Protein AF-A0A961S7L0-F1 (afdb_monomer_lite)

Foldseek 3Di:
DDDDDDDDDDDDDDDQDDQDWDDDPFKIWHFQDLVQCLVVVLVVCCVPPVPNVVCVPDPDDDDPDSVSSSVVSVVQSVDSPPTDIDIATPVPRD

Sequence (94 aa):
MPPVGAVVDPLPAGSTPDMRPLHGLWMMLEPVSATRHAKSLYESFADSDPDGRVWTYLGYGPWQSFEQFATWLRVREASRDPWFYAFVNRHTGK

Radius of gyration: 18.45 Å; chains: 1; bounding box: 55×33×43 Å

Secondary structure (DSSP, 8-state):
-PPSSPPPPPPPPPPP-----EE-SSEEEEE--HHHHHHHHHHHHHHH-TT-GGGGG-SS---SSHHHHHHHHHHHHT-SSS--EEEEETTT--

pLDDT: mean 93.34, std 4.64, range [72.38, 98.19]

Structure (mmCIF, N/CA/C/O backbone):
data_AF-A0A961S7L0-F1
#
_entry.id   AF-A0A961S7L0-F1
#
loop_
_atom_site.group_PDB
_atom_site.id
_atom_site.type_symbol
_atom_site.label_atom_id
_atom_site.label_alt_id
_atom_site.label_comp_id
_atom_site.label_asym_id
_atom_site.label_entity_id
_atom_site.label_seq_id
_atom_site.pdbx_PDB_ins_code
_atom_site.Cartn_x
_atom_site.Cartn_y
_atom_site.Cartn_z
_atom_site.occupancy
_atom_site.B_iso_or_equiv
_atom_site.auth_seq_id
_atom_site.auth_comp_id
_atom_site.auth_asym_id
_atom_site.auth_atom_id
_atom_site.pdbx_PDB_model_num
ATOM 1 N N . MET A 1 1 ? 35.983 -16.437 -11.851 1.00 72.38 1 MET A N 1
ATOM 2 C CA . MET A 1 1 ? 35.199 -17.628 -12.243 1.00 72.38 1 MET A CA 1
ATOM 3 C C . MET A 1 1 ? 34.576 -17.345 -13.599 1.00 72.38 1 MET A C 1
ATOM 5 O O . MET A 1 1 ? 34.121 -16.218 -13.768 1.00 72.38 1 MET A O 1
ATOM 9 N N . PRO A 1 2 ? 34.601 -18.278 -14.564 1.00 78.75 2 PRO A N 1
ATOM 10 C CA . PRO A 1 2 ? 33.873 -18.095 -15.817 1.00 78.75 2 PRO A CA 1
ATOM 11 C C . PRO A 1 2 ? 32.351 -18.086 -15.560 1.00 78.75 2 PRO A C 1
ATOM 13 O O . PRO A 1 2 ? 31.911 -18.656 -14.557 1.00 78.75 2 PRO A O 1
ATOM 16 N N . PRO A 1 3 ? 31.552 -17.428 -16.420 1.00 82.38 3 PRO A N 1
ATOM 17 C CA . PRO A 1 3 ? 30.097 -17.454 -16.312 1.00 82.38 3 PRO A CA 1
ATOM 18 C C . PRO A 1 3 ? 29.568 -18.888 -16.445 1.00 82.38 3 PRO A C 1
ATOM 20 O O . PRO A 1 3 ? 30.108 -19.698 -17.199 1.00 82.38 3 PRO A O 1
ATOM 23 N N . VAL A 1 4 ? 28.511 -19.203 -15.694 1.00 88.06 4 VAL A N 1
ATOM 24 C CA . VAL A 1 4 ? 27.814 -20.489 -15.797 1.00 88.06 4 VAL A CA 1
ATOM 25 C C . VAL A 1 4 ? 26.772 -20.382 -16.910 1.00 88.06 4 VAL A C 1
ATOM 27 O O . VAL A 1 4 ? 25.844 -19.586 -16.802 1.00 88.06 4 VAL A O 1
ATOM 30 N N . GLY A 1 5 ? 26.912 -21.202 -17.953 1.00 88.56 5 GLY A N 1
ATOM 31 C CA . GLY A 1 5 ? 25.959 -21.291 -19.064 1.00 88.56 5 GLY A CA 1
ATOM 32 C C . GLY A 1 5 ? 26.351 -20.490 -20.310 1.00 88.56 5 GLY A C 1
ATOM 33 O O . GLY A 1 5 ? 27.407 -19.861 -20.368 1.00 88.56 5 GLY A O 1
ATOM 34 N N . ALA A 1 6 ? 25.502 -20.569 -21.338 1.00 92.06 6 ALA A N 1
ATOM 35 C CA . ALA A 1 6 ? 25.685 -19.820 -22.576 1.00 92.06 6 ALA A CA 1
ATOM 36 C C . ALA A 1 6 ? 25.504 -18.316 -22.328 1.00 92.06 6 ALA A C 1
ATOM 38 O O . ALA A 1 6 ? 24.640 -17.905 -21.553 1.00 92.06 6 ALA A O 1
ATOM 39 N N . VAL A 1 7 ? 26.303 -17.498 -23.013 1.00 89.88 7 VAL A N 1
ATOM 40 C CA . VAL A 1 7 ? 26.100 -16.048 -23.033 1.00 89.88 7 VAL A CA 1
ATOM 41 C C . VAL A 1 7 ? 24.772 -15.767 -23.735 1.00 89.88 7 VAL A C 1
ATOM 43 O O . VAL A 1 7 ? 24.548 -16.249 -24.843 1.00 89.88 7 VAL A O 1
ATOM 46 N N . VAL A 1 8 ? 23.896 -15.017 -23.071 1.00 89.25 8 VAL A N 1
ATOM 47 C CA . VAL A 1 8 ? 22.611 -14.571 -23.620 1.00 89.25 8 VAL A CA 1
ATOM 48 C C . VAL A 1 8 ? 22.750 -13.109 -24.022 1.00 89.25 8 VAL A C 1
ATOM 50 O O . VAL A 1 8 ? 23.315 -12.316 -23.265 1.00 89.25 8 VAL A O 1
ATOM 53 N N . ASP A 1 9 ? 22.229 -12.755 -25.196 1.00 92.62 9 ASP A N 1
ATOM 54 C CA . ASP A 1 9 ? 22.186 -11.364 -25.638 1.00 92.62 9 ASP A CA 1
ATOM 55 C C . ASP A 1 9 ? 21.365 -10.512 -24.655 1.00 92.62 9 ASP A C 1
ATOM 57 O O . ASP A 1 9 ? 20.308 -10.948 -24.182 1.00 92.62 9 ASP A O 1
ATOM 61 N N . PRO A 1 10 ? 21.821 -9.292 -24.322 1.00 89.25 10 PRO A N 1
ATOM 62 C CA . PRO A 1 10 ? 21.093 -8.434 -23.403 1.00 89.25 10 PRO A CA 1
ATOM 63 C C . PRO A 1 10 ? 19.738 -8.040 -24.002 1.00 89.25 10 PRO A C 1
ATOM 65 O O . PRO A 1 10 ? 19.657 -7.474 -25.093 1.00 89.25 10 PRO A O 1
ATOM 68 N N . LEU A 1 11 ? 18.663 -8.315 -23.262 1.00 89.56 11 LEU A N 1
ATOM 69 C CA . LEU A 1 11 ? 17.327 -7.818 -23.585 1.00 89.56 11 LEU A CA 1
ATOM 70 C C . LEU A 1 11 ? 17.272 -6.289 -23.411 1.00 89.56 11 LEU A C 1
ATOM 72 O O . LEU A 1 11 ? 17.996 -5.742 -22.572 1.00 89.56 11 LEU A O 1
ATOM 76 N N . PRO A 1 12 ? 16.403 -5.580 -24.157 1.00 91.50 12 PRO A N 1
ATOM 77 C CA . PRO A 1 12 ? 16.167 -4.165 -23.905 1.00 91.50 12 PRO A CA 1
ATOM 78 C C . PRO A 1 12 ? 15.661 -3.949 -22.474 1.00 91.50 12 PRO A C 1
ATOM 80 O O . PRO A 1 12 ? 14.967 -4.797 -21.909 1.00 91.50 12 PRO A O 1
ATOM 83 N N . ALA A 1 13 ? 15.986 -2.791 -21.895 1.00 91.00 13 ALA A N 1
ATOM 84 C CA . ALA A 1 13 ? 15.462 -2.411 -20.590 1.00 91.00 13 ALA A CA 1
ATOM 85 C C . ALA A 1 13 ? 13.924 -2.390 -20.621 1.00 91.00 13 ALA A C 1
ATOM 87 O O . ALA A 1 13 ? 13.318 -1.867 -21.559 1.00 91.00 13 ALA A O 1
ATOM 88 N N . GLY A 1 14 ? 13.295 -2.958 -19.590 1.00 89.62 14 GLY A N 1
ATOM 89 C CA . GLY A 1 14 ? 11.846 -2.890 -19.427 1.00 89.62 14 GLY A CA 1
ATOM 90 C C . GLY A 1 14 ? 11.372 -1.448 -19.229 1.00 89.62 14 GLY A C 1
ATOM 91 O O . GLY A 1 14 ? 12.104 -0.604 -18.712 1.00 89.62 14 GLY A O 1
ATOM 92 N N . SER A 1 15 ? 10.132 -1.158 -19.623 1.00 91.00 15 SER A N 1
ATOM 93 C CA . SER A 1 15 ? 9.512 0.134 -19.327 1.00 91.00 15 SER A CA 1
ATOM 94 C C . SER A 1 15 ? 9.279 0.276 -17.823 1.00 91.00 15 SER A C 1
ATOM 96 O O . SER A 1 15 ? 8.785 -0.651 -17.179 1.00 91.00 15 SER A O 1
ATOM 98 N N . THR A 1 16 ? 9.582 1.450 -17.264 1.00 90.00 16 THR A N 1
ATOM 99 C CA . THR A 1 16 ? 9.071 1.802 -15.937 1.00 90.00 16 THR A CA 1
ATOM 100 C C . THR A 1 16 ? 7.547 1.821 -16.002 1.00 90.00 16 THR A C 1
ATOM 102 O O . THR A 1 16 ? 7.005 2.202 -17.047 1.00 90.00 16 THR A O 1
ATOM 105 N N . PRO A 1 17 ? 6.829 1.453 -14.932 1.00 90.31 17 PRO A N 1
ATOM 106 C CA . PRO A 1 17 ? 5.384 1.606 -14.966 1.00 90.31 17 PRO A CA 1
ATOM 107 C C . PRO A 1 17 ? 5.020 3.110 -15.112 1.00 90.31 17 PRO A C 1
ATOM 109 O O . PRO A 1 17 ? 5.886 3.982 -15.082 1.00 90.31 17 PRO A O 1
ATOM 112 N N . ASP A 1 18 ? 3.751 3.464 -15.281 1.00 91.12 18 ASP A N 1
ATOM 113 C CA . ASP A 1 18 ? 3.325 4.862 -15.508 1.00 91.12 18 ASP A CA 1
ATOM 114 C C . ASP A 1 18 ? 2.468 5.443 -14.370 1.00 91.12 18 ASP A C 1
ATOM 116 O O . ASP A 1 18 ? 2.028 6.587 -14.446 1.00 91.12 18 ASP A O 1
ATOM 120 N N . MET A 1 19 ? 2.238 4.667 -13.305 1.00 92.31 19 MET A N 1
ATOM 121 C CA . MET A 1 19 ? 1.352 5.027 -12.192 1.00 92.31 19 MET A CA 1
ATOM 122 C C . MET A 1 19 ? -0.065 5.402 -12.652 1.00 92.31 19 MET A C 1
ATOM 124 O O . MET A 1 19 ? -0.749 6.171 -11.982 1.00 92.31 19 MET A O 1
ATOM 128 N N . ARG A 1 20 ? -0.550 4.894 -13.791 1.00 95.31 20 ARG A N 1
ATOM 129 C CA . ARG A 1 20 ? -1.947 5.133 -14.173 1.00 95.31 20 ARG A CA 1
ATOM 130 C C . ARG A 1 20 ? -2.889 4.227 -13.374 1.00 95.31 20 ARG A C 1
ATOM 132 O O . ARG A 1 20 ? -2.531 3.084 -13.086 1.00 95.31 20 ARG A O 1
ATOM 139 N N . PRO A 1 21 ? -4.119 4.673 -13.073 1.00 96.44 21 PRO A N 1
ATOM 140 C CA . PRO A 1 21 ? -5.124 3.784 -12.516 1.00 96.44 21 PRO A CA 1
ATOM 141 C C . PRO A 1 21 ? -5.393 2.575 -13.422 1.00 96.44 21 PRO A C 1
ATOM 143 O O . PRO A 1 21 ? -5.461 2.701 -14.647 1.00 96.44 21 PRO A O 1
ATOM 146 N N . LEU A 1 22 ? -5.576 1.402 -12.818 1.00 97.38 22 LEU A N 1
ATOM 147 C CA . LEU A 1 22 ? -5.918 0.170 -13.528 1.00 97.38 22 LEU A CA 1
ATOM 148 C C . LEU A 1 22 ? -7.387 -0.167 -13.279 1.00 97.38 22 LEU A C 1
ATOM 150 O O . LEU A 1 22 ? -7.832 -0.283 -12.138 1.00 97.38 22 LEU A O 1
ATOM 154 N N . HIS A 1 23 ? -8.147 -0.335 -14.357 1.00 97.25 23 HIS A N 1
ATOM 155 C CA . HIS A 1 23 ? -9.590 -0.545 -14.293 1.00 97.25 23 HIS A CA 1
ATOM 156 C C . HIS A 1 23 ? -9.928 -2.029 -14.448 1.00 97.25 23 HIS A C 1
ATOM 158 O O . HIS A 1 23 ? -9.820 -2.588 -15.537 1.00 97.25 23 HIS A O 1
ATOM 164 N N . GLY A 1 24 ? -10.364 -2.659 -13.358 1.00 96.50 24 GLY A N 1
ATOM 165 C CA . GLY A 1 24 ? -10.920 -4.010 -13.359 1.00 96.50 24 GLY A CA 1
ATOM 166 C C . GLY A 1 24 ? -12.449 -4.012 -13.368 1.00 96.50 24 GLY A C 1
ATOM 167 O O . GLY A 1 24 ? -13.096 -2.964 -13.312 1.00 96.50 24 GLY A O 1
ATOM 168 N N . LEU A 1 25 ? -13.042 -5.208 -13.412 1.00 97.00 25 LEU A N 1
ATOM 169 C CA . LEU A 1 25 ? -14.500 -5.377 -13.367 1.00 97.00 25 LEU A CA 1
ATOM 170 C C . LEU A 1 25 ? -15.087 -4.912 -12.023 1.00 97.00 25 LEU A C 1
ATOM 172 O O . LEU A 1 25 ? -16.041 -4.143 -12.004 1.00 97.00 25 LEU A O 1
ATOM 176 N N . TRP A 1 26 ? -14.467 -5.328 -10.915 1.00 96.88 26 TRP A N 1
ATOM 177 C CA . TRP A 1 26 ? -14.943 -5.071 -9.546 1.00 96.88 26 TRP A CA 1
ATOM 178 C C . TRP A 1 26 ? -14.129 -4.017 -8.800 1.00 96.88 26 TRP A C 1
ATOM 180 O O . TRP A 1 26 ? -14.649 -3.301 -7.948 1.00 96.88 26 TRP A O 1
ATOM 190 N N . MET A 1 27 ? -12.848 -3.916 -9.145 1.00 97.31 27 MET A N 1
ATOM 191 C CA . MET A 1 27 ? -11.876 -3.077 -8.459 1.00 97.31 27 MET A CA 1
ATOM 192 C C . MET A 1 27 ? -11.271 -2.067 -9.424 1.00 97.31 27 MET A C 1
ATOM 194 O O . MET A 1 27 ? -11.118 -2.335 -10.618 1.00 97.31 27 MET A O 1
ATOM 198 N N . MET A 1 28 ? -10.891 -0.921 -8.885 1.00 97.75 28 MET A N 1
ATOM 199 C CA . MET A 1 28 ? -9.961 0.011 -9.496 1.00 97.75 28 MET A CA 1
ATOM 200 C C . MET A 1 28 ? -8.688 0.015 -8.657 1.00 97.75 28 MET A C 1
ATOM 202 O O . MET A 1 28 ? -8.763 0.093 -7.433 1.00 97.75 28 MET A O 1
ATOM 206 N N . LEU A 1 29 ? -7.531 -0.089 -9.302 1.00 97.94 29 LEU A N 1
ATOM 207 C CA . LEU A 1 29 ? -6.254 0.128 -8.635 1.00 97.94 29 LEU A CA 1
ATOM 208 C C . LEU A 1 29 ? -5.846 1.568 -8.881 1.00 97.94 29 LEU A C 1
ATOM 210 O O . LEU A 1 29 ? -5.608 1.946 -10.024 1.00 97.94 29 LEU A O 1
ATOM 214 N N . GLU A 1 30 ? -5.766 2.366 -7.826 1.00 97.50 30 GLU A N 1
ATOM 215 C CA . GLU A 1 30 ? -5.286 3.746 -7.900 1.00 97.50 30 GLU A CA 1
ATOM 216 C C . GLU A 1 30 ? -3.889 3.832 -7.283 1.00 97.50 30 GLU A C 1
ATOM 218 O O . GLU A 1 30 ? -3.659 3.176 -6.266 1.00 97.50 30 GLU A O 1
ATOM 223 N N . PRO A 1 31 ? -2.958 4.634 -7.831 1.00 97.25 31 PRO A N 1
ATOM 224 C CA . PRO A 1 31 ? -1.735 4.987 -7.117 1.00 97.25 31 PRO A CA 1
ATOM 225 C C . PRO A 1 31 ? -2.068 5.430 -5.704 1.00 97.25 31 PRO A C 1
ATOM 227 O O . PRO A 1 31 ? -2.983 6.235 -5.511 1.00 97.25 31 PRO A O 1
ATOM 230 N N . VAL A 1 32 ? -1.353 4.893 -4.720 1.00 97.62 32 VAL A N 1
ATOM 231 C CA . VAL A 1 32 ? -1.686 5.186 -3.331 1.00 97.62 32 VAL A CA 1
ATOM 232 C C . VAL A 1 32 ? -1.538 6.684 -3.059 1.00 97.62 32 VAL A C 1
ATOM 234 O O . VAL A 1 32 ? -0.532 7.298 -3.406 1.00 97.62 32 VAL A O 1
ATOM 237 N N . SER A 1 33 ? -2.546 7.263 -2.419 1.00 97.44 33 SER A N 1
ATOM 238 C CA . SER A 1 33 ? -2.547 8.634 -1.934 1.00 97.44 33 SER A CA 1
ATOM 239 C C . SER A 1 33 ? -2.927 8.622 -0.468 1.00 97.44 33 SER A C 1
ATOM 241 O O . SER A 1 33 ? -4.032 8.212 -0.106 1.00 97.44 33 SER A O 1
ATOM 243 N N . ALA A 1 34 ? -2.039 9.097 0.400 1.00 98.00 34 ALA A N 1
ATOM 244 C CA . ALA A 1 34 ? -2.324 9.113 1.826 1.00 98.00 34 ALA A CA 1
ATOM 245 C C . ALA A 1 34 ? -3.518 10.019 2.151 1.00 98.00 34 ALA A C 1
ATOM 247 O O . ALA A 1 34 ? -4.344 9.677 2.994 1.00 98.00 34 ALA A O 1
ATOM 248 N N . THR A 1 35 ? -3.655 11.139 1.441 1.00 97.56 35 THR A N 1
ATOM 249 C CA . THR A 1 35 ? -4.785 12.061 1.614 1.00 97.56 35 THR A CA 1
ATOM 250 C C . THR A 1 35 ? -6.117 11.406 1.256 1.00 97.56 35 THR A C 1
ATOM 252 O O . THR A 1 35 ? -7.107 11.626 1.951 1.00 97.56 35 THR A O 1
ATOM 255 N N . ARG A 1 36 ? -6.157 10.593 0.192 1.00 97.12 36 ARG A N 1
ATOM 256 C CA . ARG A 1 36 ? -7.402 9.982 -0.292 1.00 97.12 36 ARG A CA 1
ATOM 257 C C . ARG A 1 36 ? -7.720 8.647 0.379 1.00 97.12 36 ARG A C 1
ATOM 259 O O . ARG A 1 36 ? -8.880 8.382 0.6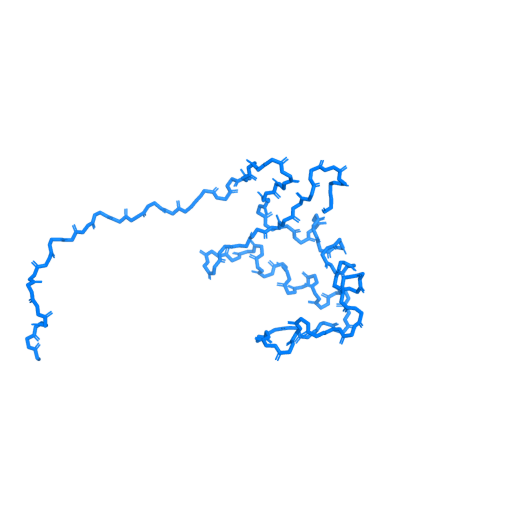78 1.00 97.12 36 ARG A O 1
ATOM 266 N N . HIS A 1 37 ? -6.715 7.802 0.591 1.00 98.06 37 HIS A N 1
ATOM 267 C CA . HIS A 1 37 ? -6.915 6.387 0.914 1.00 98.06 37 HIS A CA 1
ATOM 268 C C . HIS A 1 37 ? -6.648 6.040 2.378 1.00 98.06 37 HIS A C 1
ATOM 270 O O . HIS A 1 37 ? -7.157 5.023 2.840 1.00 98.06 37 HIS A O 1
ATOM 276 N N . ALA A 1 38 ? -5.891 6.854 3.131 1.00 97.56 38 ALA A N 1
ATOM 277 C CA . ALA A 1 38 ? -5.437 6.452 4.466 1.00 97.56 38 ALA A CA 1
ATOM 278 C C . ALA A 1 38 ? -6.593 6.084 5.402 1.00 97.56 38 ALA A C 1
ATOM 280 O O . ALA A 1 38 ? -6.531 5.076 6.095 1.00 97.56 38 ALA A O 1
ATOM 281 N N . LYS A 1 39 ? -7.655 6.893 5.438 1.00 96.94 39 LYS A N 1
ATOM 282 C CA . LYS A 1 39 ? -8.752 6.663 6.384 1.00 96.94 39 LYS A CA 1
ATOM 283 C C . LYS A 1 39 ? -9.464 5.338 6.111 1.00 96.94 39 LYS A C 1
ATOM 285 O O . LYS A 1 39 ? -9.573 4.519 7.013 1.00 96.94 39 LYS A O 1
ATOM 290 N N . SER A 1 40 ? -9.875 5.101 4.866 1.00 96.38 40 SER A N 1
ATOM 291 C CA . SER A 1 40 ? -10.592 3.876 4.497 1.00 96.38 40 SER A CA 1
ATOM 292 C C . SER A 1 40 ? -9.721 2.624 4.588 1.00 96.38 40 SER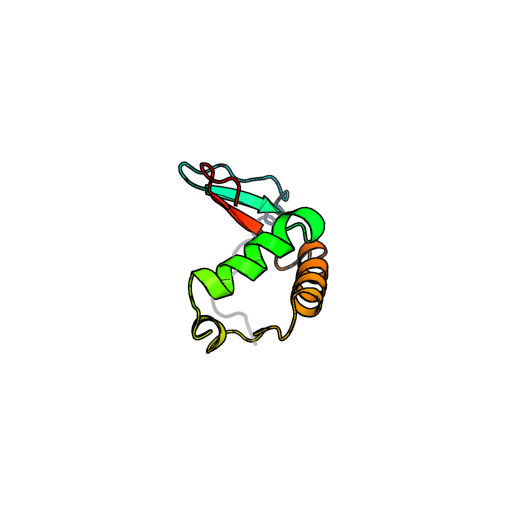 A C 1
ATOM 294 O O . SER A 1 40 ? -10.214 1.591 5.024 1.00 96.38 40 SER A O 1
ATOM 296 N N . LEU A 1 41 ? -8.429 2.716 4.254 1.00 95.69 41 LEU A N 1
ATOM 297 C CA . LEU A 1 41 ? -7.495 1.605 4.460 1.00 95.69 41 LEU A CA 1
ATOM 298 C C . LEU A 1 41 ? -7.300 1.290 5.947 1.00 95.69 41 LEU A C 1
ATOM 300 O O . LEU A 1 41 ? -7.262 0.127 6.320 1.00 95.69 41 LEU A O 1
ATOM 304 N N . TYR A 1 42 ? -7.187 2.309 6.800 1.00 95.00 42 TYR A N 1
ATOM 305 C CA . TYR A 1 42 ? -7.022 2.097 8.237 1.00 95.00 42 TYR A CA 1
ATOM 306 C C . TYR A 1 42 ? -8.262 1.462 8.875 1.00 95.00 42 TYR A C 1
ATOM 308 O O . TYR A 1 42 ? -8.141 0.526 9.661 1.00 95.00 42 TYR A O 1
ATOM 316 N N . GLU A 1 43 ? -9.450 1.957 8.513 1.00 93.62 43 GLU A N 1
ATOM 317 C CA . GLU A 1 43 ? -10.737 1.411 8.964 1.00 93.62 43 GLU A CA 1
ATOM 318 C C . GLU A 1 43 ? -10.916 -0.051 8.507 1.00 93.62 43 GLU A C 1
ATOM 320 O O . GLU A 1 43 ? -11.354 -0.890 9.294 1.00 93.62 43 GLU A O 1
ATOM 325 N N . SER A 1 44 ? -10.488 -0.395 7.285 1.00 92.75 44 SER A N 1
ATOM 326 C CA . SER A 1 44 ? -10.688 -1.743 6.736 1.00 92.75 44 SER A CA 1
ATOM 327 C C . SER A 1 44 ? -9.914 -2.842 7.468 1.00 92.75 44 SER A C 1
ATOM 329 O O . SER A 1 44 ? -10.367 -3.990 7.467 1.00 92.75 44 SER A O 1
ATOM 331 N N . PHE A 1 45 ? -8.789 -2.512 8.117 1.00 90.06 45 PHE A N 1
ATOM 332 C CA . PHE A 1 45 ? -8.038 -3.472 8.931 1.00 90.06 45 PHE A CA 1
ATOM 333 C C . PHE A 1 45 ? -8.883 -3.984 10.097 1.00 90.06 45 PHE A C 1
ATOM 335 O O . PHE A 1 45 ? -8.950 -5.190 10.312 1.00 90.06 45 PHE A O 1
ATOM 342 N N . ALA A 1 46 ? -9.559 -3.078 10.809 1.00 84.12 46 ALA A N 1
ATOM 343 C CA . ALA A 1 46 ? -10.408 -3.435 11.940 1.00 84.12 46 ALA A CA 1
ATOM 344 C C . ALA A 1 46 ? -11.699 -4.132 11.491 1.00 84.12 46 ALA A C 1
ATOM 346 O O . ALA A 1 46 ? -12.115 -5.097 12.126 1.00 84.12 46 ALA A O 1
ATOM 347 N N . ASP A 1 47 ? -12.303 -3.680 10.386 1.00 87.00 47 ASP A N 1
ATOM 348 C CA . ASP A 1 47 ? -13.549 -4.260 9.868 1.00 87.00 47 ASP A CA 1
ATOM 349 C C . ASP A 1 47 ? -13.358 -5.700 9.361 1.00 87.00 47 ASP A C 1
ATOM 351 O O . ASP A 1 47 ? -14.242 -6.542 9.522 1.00 87.00 47 ASP A O 1
ATOM 355 N N . SER A 1 48 ? -12.210 -5.984 8.735 1.00 86.06 48 SER A N 1
ATOM 356 C CA . SER A 1 48 ? -11.951 -7.278 8.083 1.00 86.06 48 SER A CA 1
ATOM 357 C C . SER A 1 48 ? -11.187 -8.265 8.965 1.00 86.06 48 SER A C 1
ATOM 359 O O . SER A 1 48 ? -11.315 -9.473 8.775 1.00 86.06 48 SER A O 1
ATOM 361 N N . ASP A 1 49 ? -10.378 -7.770 9.905 1.00 88.19 49 ASP A N 1
ATOM 362 C CA . ASP A 1 49 ? -9.541 -8.587 10.786 1.00 88.19 49 ASP A CA 1
ATOM 363 C C . ASP A 1 49 ? -9.403 -7.944 12.182 1.00 88.19 49 ASP A C 1
ATOM 365 O O . ASP A 1 49 ? -8.352 -7.397 12.531 1.00 88.19 49 ASP A O 1
ATOM 369 N N . PRO A 1 50 ? -10.461 -8.018 13.015 1.00 85.94 50 PRO A N 1
ATOM 370 C CA . PRO A 1 50 ? -10.481 -7.396 14.342 1.00 85.94 50 PRO A CA 1
ATOM 371 C C . PRO A 1 50 ? -9.369 -7.885 15.280 1.00 85.94 50 PRO A C 1
ATOM 373 O O . PRO A 1 50 ? -8.938 -7.156 16.171 1.00 85.94 50 PRO A O 1
ATOM 376 N N . ASP A 1 51 ? -8.899 -9.118 15.074 1.00 90.69 51 ASP A N 1
ATOM 377 C CA . ASP A 1 51 ? -7.835 -9.740 15.864 1.00 90.69 51 ASP A CA 1
ATOM 378 C C . ASP A 1 51 ? -6.426 -9.350 15.375 1.00 90.69 51 ASP A C 1
ATOM 380 O O . ASP A 1 51 ? -5.429 -9.732 15.994 1.00 90.69 51 ASP A O 1
ATOM 384 N N . GLY A 1 52 ? -6.317 -8.625 14.255 1.00 90.50 52 GLY A N 1
ATOM 385 C CA . GLY A 1 52 ? -5.051 -8.161 13.687 1.00 90.50 52 GLY A CA 1
ATOM 386 C C . GLY A 1 52 ? -4.114 -9.284 13.230 1.00 90.50 52 GLY A C 1
ATOM 387 O O . GLY A 1 52 ? -2.892 -9.103 13.210 1.00 90.50 52 GLY A O 1
ATOM 388 N N . ARG A 1 53 ? -4.647 -10.455 12.867 1.00 92.31 53 ARG A N 1
ATOM 389 C CA . ARG A 1 53 ? -3.858 -11.621 12.431 1.00 92.31 53 ARG A CA 1
ATOM 390 C C . ARG A 1 53 ? -3.087 -11.363 11.138 1.00 92.31 53 ARG A C 1
ATOM 392 O O . ARG A 1 53 ? -2.031 -11.969 10.949 1.00 92.31 53 ARG A O 1
ATOM 399 N N . VAL A 1 54 ? -3.552 -10.455 10.283 1.00 89.62 54 VAL A N 1
ATOM 400 C CA . VAL A 1 54 ? -2.912 -10.032 9.029 1.00 89.62 54 VAL A CA 1
ATOM 401 C C . VAL A 1 54 ? -1.474 -9.560 9.255 1.00 89.62 54 VAL A C 1
ATOM 403 O O . VAL A 1 54 ? -0.618 -9.752 8.394 1.00 89.62 54 VAL A O 1
ATOM 406 N N . TRP A 1 55 ? -1.172 -9.026 10.441 1.00 92.38 55 TRP A N 1
ATOM 407 C CA . TRP A 1 55 ? 0.156 -8.524 10.799 1.00 92.38 55 TRP A CA 1
ATOM 408 C C . TRP A 1 55 ? 1.142 -9.618 11.212 1.00 92.38 55 TRP A C 1
ATOM 410 O O . TRP A 1 55 ? 2.339 -9.356 11.252 1.00 92.38 55 TRP A O 1
ATOM 420 N N . THR A 1 56 ? 0.677 -10.846 11.468 1.00 94.38 56 THR A N 1
ATOM 421 C CA . THR A 1 56 ? 1.503 -11.952 12.000 1.00 94.38 56 THR A CA 1
ATOM 422 C C . THR A 1 56 ? 2.764 -12.213 11.171 1.00 94.38 56 THR A C 1
ATOM 424 O O . THR A 1 56 ? 3.791 -12.610 11.717 1.00 94.38 56 THR A O 1
ATOM 427 N N . TYR A 1 57 ? 2.699 -11.975 9.858 1.00 93.19 57 TYR A N 1
ATOM 428 C CA . TYR A 1 57 ? 3.791 -12.257 8.922 1.00 93.19 57 TYR A CA 1
ATOM 429 C 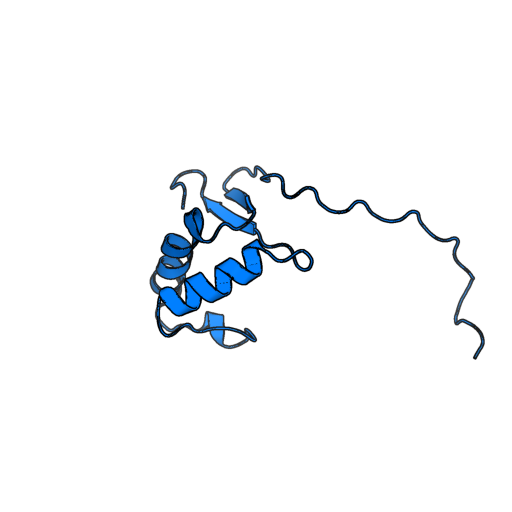C . TYR A 1 57 ? 4.244 -11.034 8.116 1.00 93.19 57 TYR A C 1
ATOM 431 O O . TYR A 1 57 ? 5.008 -11.178 7.160 1.00 93.19 57 TYR A O 1
ATOM 439 N N . LEU A 1 58 ? 3.790 -9.831 8.476 1.00 92.12 58 LEU A N 1
ATOM 440 C CA . LEU A 1 58 ? 4.198 -8.601 7.802 1.00 92.12 58 LEU A CA 1
ATOM 441 C C . LEU A 1 58 ? 5.328 -7.930 8.585 1.00 92.12 58 LEU A C 1
ATOM 443 O O . LEU A 1 58 ? 5.239 -7.734 9.790 1.00 92.12 58 LEU A O 1
ATOM 447 N N . GLY A 1 59 ? 6.392 -7.522 7.887 1.00 92.62 59 GLY A N 1
ATOM 448 C CA . GLY A 1 59 ? 7.523 -6.793 8.485 1.00 92.62 59 GLY A CA 1
ATOM 449 C C . GLY A 1 59 ? 7.205 -5.341 8.874 1.00 92.62 59 GLY A C 1
ATOM 450 O O . GLY A 1 59 ? 8.113 -4.552 9.127 1.00 92.62 59 GLY A O 1
ATOM 451 N N . TYR A 1 60 ? 5.932 -4.960 8.850 1.00 90.94 60 TYR A N 1
ATOM 452 C CA . TYR A 1 60 ? 5.419 -3.644 9.198 1.00 90.94 60 TYR A CA 1
ATOM 453 C C . TYR A 1 60 ? 4.018 -3.777 9.787 1.00 90.94 60 TYR A C 1
ATOM 455 O O . TYR A 1 60 ? 3.331 -4.772 9.568 1.00 90.94 60 TYR A O 1
ATOM 463 N N . GLY A 1 61 ? 3.590 -2.727 10.487 1.00 90.75 61 GLY A N 1
ATOM 464 C CA . GLY A 1 61 ? 2.385 -2.781 11.302 1.00 90.75 61 GLY A CA 1
ATOM 465 C C . GLY A 1 61 ? 2.569 -3.684 12.536 1.00 90.75 61 GLY A C 1
ATOM 466 O O . GLY A 1 61 ? 3.678 -4.157 12.794 1.00 90.75 61 GLY A O 1
ATOM 467 N N . PRO A 1 62 ? 1.500 -3.900 13.318 1.00 93.25 62 PRO A N 1
ATOM 468 C CA . PRO A 1 62 ? 0.287 -3.081 13.313 1.00 93.25 62 PRO A CA 1
ATOM 469 C C . PRO A 1 62 ? 0.602 -1.624 13.692 1.00 93.25 62 PRO A C 1
ATOM 471 O O . PRO A 1 62 ? 1.636 -1.331 14.294 1.00 93.25 62 PRO A O 1
ATOM 474 N N . TRP A 1 63 ? -0.280 -0.691 13.341 1.00 93.00 63 TRP A N 1
ATOM 475 C CA . TRP A 1 63 ? -0.151 0.705 13.772 1.00 93.00 63 TRP A CA 1
ATOM 476 C C . TRP A 1 63 ? -0.969 0.944 15.036 1.00 93.00 63 TRP A C 1
ATOM 478 O O . TRP A 1 63 ? -2.100 0.482 15.141 1.00 93.00 63 TRP A O 1
ATOM 488 N N . GLN A 1 64 ? -0.406 1.693 15.984 1.00 91.31 64 GLN A N 1
ATOM 489 C CA . GLN A 1 64 ? -1.093 2.023 17.241 1.00 91.31 64 GLN A CA 1
ATOM 490 C C . GLN A 1 64 ? -2.058 3.206 17.094 1.00 91.31 64 GLN A C 1
ATOM 492 O O . GLN A 1 64 ? -2.872 3.456 17.979 1.00 91.31 64 GLN A O 1
ATOM 497 N N . SER A 1 65 ? -1.949 3.963 15.999 1.00 95.25 65 SER A N 1
ATOM 498 C CA . SER A 1 65 ? -2.837 5.079 15.699 1.00 95.25 65 SER A CA 1
ATOM 499 C C . SER A 1 65 ? -2.959 5.316 14.195 1.00 95.25 65 SER A C 1
ATOM 501 O O . SER A 1 65 ? -2.095 4.917 13.401 1.00 95.25 65 SER A O 1
ATOM 503 N N . PHE A 1 66 ? -4.017 6.029 13.811 1.00 96.81 66 PHE A N 1
ATOM 504 C CA . PHE A 1 66 ? -4.234 6.454 12.433 1.00 96.81 66 PHE A CA 1
ATOM 505 C C . PHE A 1 66 ? -3.082 7.329 11.915 1.00 96.81 66 PHE A C 1
ATOM 507 O O . PHE A 1 66 ? -2.664 7.191 10.770 1.00 96.81 66 PHE A O 1
ATOM 514 N N . GLU A 1 67 ? -2.518 8.201 12.749 1.00 97.75 67 GLU A N 1
ATOM 515 C CA . GLU A 1 67 ? -1.419 9.099 12.382 1.00 97.75 67 GLU A CA 1
ATOM 516 C C . GLU A 1 67 ? -0.139 8.327 12.051 1.00 97.75 67 GLU A C 1
ATOM 518 O O . GLU A 1 67 ? 0.564 8.685 11.097 1.00 97.75 67 GLU A O 1
ATOM 523 N N . GLN A 1 68 ? 0.150 7.251 12.795 1.00 97.38 68 GLN A N 1
ATOM 524 C CA . GLN A 1 68 ? 1.277 6.366 12.487 1.00 97.38 68 GLN A CA 1
ATOM 525 C C . GLN A 1 68 ? 1.074 5.684 11.131 1.00 97.38 68 GLN A C 1
ATOM 527 O O . GLN A 1 68 ? 1.992 5.678 10.306 1.00 97.38 68 GLN A O 1
ATOM 532 N N . PHE A 1 69 ? -0.134 5.181 10.864 1.00 97.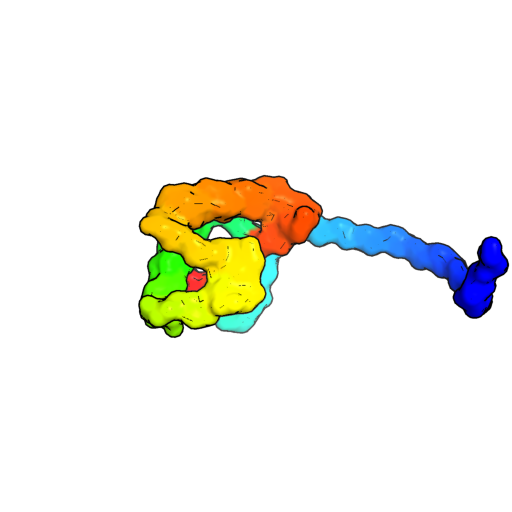38 69 PHE A N 1
ATOM 533 C CA . PHE A 1 69 ? -0.469 4.597 9.566 1.00 97.38 69 PHE A CA 1
ATOM 534 C C . PHE A 1 69 ? -0.391 5.620 8.428 1.00 97.38 69 PHE A C 1
ATOM 536 O O . PHE A 1 69 ? 0.253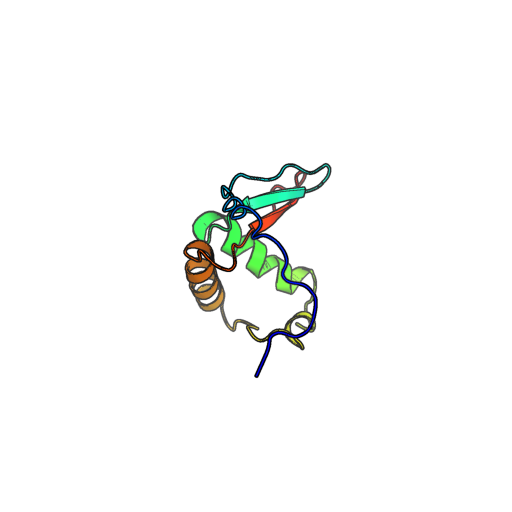 5.370 7.413 1.00 97.38 69 PHE A O 1
ATOM 543 N N . ALA A 1 70 ? -0.988 6.800 8.593 1.00 98.00 70 ALA A N 1
ATOM 544 C CA . ALA A 1 70 ? -0.992 7.848 7.577 1.00 98.00 70 ALA A CA 1
ATOM 545 C C . ALA A 1 70 ? 0.430 8.338 7.263 1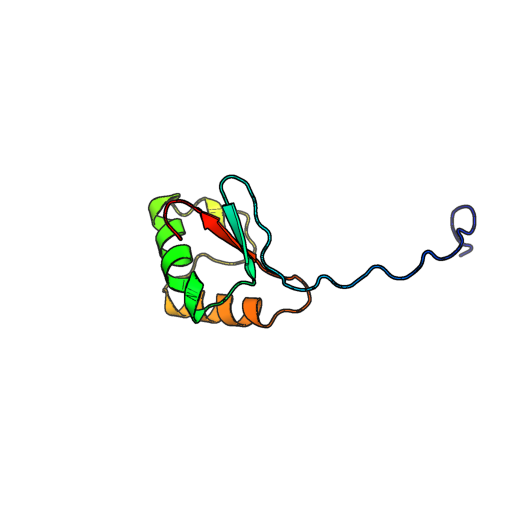.00 98.00 70 ALA A C 1
ATOM 547 O O . ALA A 1 70 ? 0.759 8.598 6.106 1.00 98.00 70 ALA A O 1
ATOM 548 N N . THR A 1 71 ? 1.299 8.431 8.274 1.00 97.69 71 THR A N 1
ATOM 549 C CA . THR A 1 71 ? 2.723 8.751 8.084 1.00 97.69 71 THR A CA 1
ATOM 550 C C . THR A 1 71 ? 3.436 7.642 7.323 1.00 97.69 71 THR A C 1
ATOM 552 O O . THR A 1 71 ? 4.158 7.920 6.364 1.00 97.69 71 THR A O 1
ATOM 555 N N . TRP A 1 72 ? 3.188 6.382 7.691 1.00 97.12 72 TRP A N 1
ATOM 556 C CA . TRP A 1 72 ? 3.710 5.233 6.960 1.00 97.12 72 TRP A CA 1
ATOM 557 C C . TRP A 1 72 ? 3.267 5.272 5.491 1.00 97.12 72 TRP A C 1
ATOM 559 O O . TRP A 1 72 ? 4.121 5.152 4.613 1.00 97.12 72 TRP A O 1
ATOM 569 N N . LEU A 1 73 ? 1.987 5.536 5.215 1.00 98.00 73 LEU A N 1
ATOM 570 C CA . LEU A 1 73 ? 1.412 5.559 3.870 1.00 98.00 73 LEU A CA 1
ATOM 571 C C . LEU A 1 73 ? 1.964 6.700 3.003 1.00 98.00 73 LEU A C 1
ATOM 573 O O . LEU A 1 73 ? 2.248 6.473 1.830 1.00 98.00 73 LEU A O 1
ATOM 577 N N . ARG A 1 74 ? 2.212 7.889 3.575 1.00 98.19 74 ARG A N 1
ATOM 578 C CA . ARG A 1 74 ? 2.850 9.020 2.862 1.00 98.19 74 ARG A CA 1
ATOM 579 C C . ARG A 1 74 ? 4.229 8.667 2.308 1.00 98.19 74 ARG A C 1
ATOM 581 O O . ARG A 1 74 ? 4.575 9.066 1.202 1.00 98.19 74 ARG A O 1
ATOM 588 N N . VAL A 1 75 ? 5.010 7.882 3.050 1.00 97.75 75 VAL A N 1
ATOM 589 C CA . VAL A 1 75 ? 6.311 7.397 2.561 1.00 97.75 75 VAL A CA 1
ATOM 590 C C . VAL A 1 75 ? 6.131 6.455 1.361 1.00 97.75 75 VAL A C 1
ATOM 592 O O . VAL A 1 75 ? 6.958 6.452 0.455 1.00 97.75 75 VAL A O 1
ATOM 595 N N . ARG A 1 76 ? 5.037 5.683 1.317 1.00 97.12 76 ARG A N 1
ATOM 596 C CA . ARG A 1 76 ? 4.755 4.716 0.240 1.00 97.12 76 ARG A CA 1
ATOM 597 C C . ARG A 1 76 ? 4.209 5.405 -1.006 1.00 97.12 76 ARG A C 1
ATOM 599 O O . ARG A 1 76 ? 4.589 5.025 -2.106 1.00 97.12 76 ARG A O 1
ATOM 606 N N . GLU A 1 77 ? 3.417 6.459 -0.837 1.00 97.44 77 GLU A N 1
ATOM 607 C CA . GLU A 1 77 ? 2.998 7.370 -1.914 1.00 97.44 77 GLU A CA 1
ATOM 608 C C . GLU A 1 77 ? 4.205 7.999 -2.641 1.00 97.44 77 GLU A C 1
ATOM 610 O O . GLU A 1 77 ? 4.235 8.092 -3.871 1.00 97.44 77 GLU A O 1
ATOM 615 N N . ALA A 1 78 ? 5.251 8.372 -1.896 1.00 96.06 78 ALA A N 1
ATOM 616 C CA . ALA A 1 78 ? 6.486 8.912 -2.467 1.00 96.06 78 ALA A CA 1
ATOM 617 C C . ALA A 1 78 ? 7.424 7.843 -3.063 1.00 96.06 78 ALA A C 1
ATOM 619 O O . ALA A 1 78 ? 8.348 8.190 -3.802 1.00 96.06 78 ALA A O 1
ATOM 620 N N . SER A 1 79 ? 7.206 6.558 -2.762 1.00 95.12 79 SER A N 1
ATOM 621 C CA . SER A 1 79 ? 8.088 5.475 -3.194 1.00 95.12 79 SER A CA 1
ATOM 622 C C . SER A 1 79 ? 8.124 5.349 -4.717 1.00 95.12 79 SER A C 1
ATOM 624 O O . SER A 1 79 ? 7.122 5.545 -5.415 1.00 95.12 79 SER A O 1
ATOM 626 N N . ARG A 1 80 ? 9.313 5.029 -5.236 1.00 91.88 80 ARG A N 1
ATOM 627 C CA . ARG A 1 80 ? 9.540 4.716 -6.650 1.00 91.88 80 ARG A CA 1
ATOM 628 C C . ARG A 1 80 ? 10.076 3.300 -6.880 1.00 91.88 80 ARG A C 1
ATOM 630 O O . ARG A 1 80 ? 10.241 2.912 -8.028 1.00 91.88 80 ARG A O 1
ATOM 637 N N . ASP A 1 81 ? 10.281 2.542 -5.812 1.00 92.06 81 ASP A N 1
ATOM 638 C CA . ASP A 1 81 ? 10.462 1.094 -5.822 1.00 92.06 81 ASP A CA 1
ATOM 639 C C . ASP A 1 81 ? 10.360 0.604 -4.361 1.00 92.06 81 ASP A C 1
ATOM 641 O O . ASP A 1 81 ? 11.198 0.992 -3.542 1.00 92.06 81 ASP A O 1
ATOM 645 N N . PRO A 1 82 ? 9.319 -0.155 -3.976 1.00 93.06 82 PRO A N 1
ATOM 646 C CA . PRO A 1 82 ? 8.196 -0.597 -4.804 1.00 93.06 82 PRO A CA 1
ATOM 647 C C . PRO A 1 82 ? 7.171 0.520 -5.057 1.00 93.06 82 PRO A C 1
ATOM 649 O O . PRO A 1 82 ? 7.126 1.524 -4.341 1.00 93.06 82 PRO A O 1
ATOM 652 N N . TRP A 1 83 ? 6.317 0.340 -6.068 1.00 94.12 83 TRP A N 1
ATOM 653 C CA . TRP A 1 83 ? 5.150 1.199 -6.310 1.00 94.12 83 TRP A CA 1
ATOM 654 C C . TRP A 1 83 ? 3.909 0.630 -5.645 1.00 94.12 83 TRP A C 1
ATOM 656 O O . TRP A 1 83 ? 3.621 -0.559 -5.759 1.00 94.12 83 TRP A O 1
ATOM 666 N N . PHE A 1 84 ? 3.158 1.497 -4.974 1.00 96.69 84 PHE A N 1
ATOM 667 C CA . PHE A 1 84 ? 1.993 1.104 -4.197 1.00 96.69 84 PHE A CA 1
ATOM 668 C C . PHE A 1 84 ? 0.703 1.560 -4.873 1.00 96.69 84 PHE A C 1
ATOM 670 O O . PHE A 1 84 ? 0.570 2.719 -5.269 1.00 96.69 84 PHE A O 1
ATOM 677 N N . TYR A 1 85 ? -0.262 0.645 -4.931 1.00 97.75 85 TYR A N 1
ATOM 678 C CA . TYR A 1 85 ? -1.625 0.906 -5.372 1.00 97.75 85 TYR A CA 1
ATOM 679 C C . TYR A 1 85 ? -2.610 0.584 -4.249 1.00 97.75 85 TYR A C 1
ATOM 681 O O . TYR A 1 85 ? -2.448 -0.409 -3.538 1.00 97.75 85 TYR A O 1
ATOM 689 N N . ALA A 1 86 ? -3.643 1.410 -4.115 1.00 97.75 86 ALA A N 1
ATOM 690 C CA . ALA A 1 86 ? -4.817 1.119 -3.309 1.00 97.75 86 ALA A CA 1
ATOM 691 C C . ALA A 1 86 ? -5.842 0.348 -4.149 1.00 97.75 86 ALA A C 1
ATOM 693 O O . ALA A 1 86 ? -6.100 0.690 -5.305 1.00 97.75 86 ALA A O 1
ATOM 694 N N . PHE A 1 87 ? -6.434 -0.681 -3.552 1.00 97.12 87 PHE A N 1
ATOM 695 C CA . PHE A 1 87 ? -7.537 -1.430 -4.139 1.00 97.12 87 PHE A CA 1
ATOM 696 C C . PHE A 1 87 ? -8.832 -0.737 -3.735 1.00 97.12 87 PHE A C 1
ATOM 698 O O . PHE A 1 87 ? -9.156 -0.710 -2.554 1.00 97.12 87 PHE A O 1
ATOM 705 N N . VAL A 1 88 ? -9.544 -0.176 -4.708 1.00 97.69 88 VAL A N 1
ATOM 706 C CA . VAL A 1 88 ? -10.790 0.564 -4.488 1.00 97.69 88 VAL A CA 1
ATOM 707 C C . VAL A 1 88 ? -11.939 -0.214 -5.114 1.00 97.69 88 VAL A C 1
ATOM 709 O O . VAL A 1 88 ? -11.949 -0.455 -6.327 1.00 97.69 88 VAL A O 1
ATOM 712 N N . ASN A 1 89 ? -12.929 -0.599 -4.315 1.00 96.00 89 ASN A N 1
ATOM 713 C CA . ASN A 1 89 ? -14.128 -1.252 -4.823 1.00 96.00 89 ASN A CA 1
ATOM 714 C C . ASN A 1 89 ? -14.972 -0.249 -5.621 1.00 96.00 89 ASN A C 1
ATOM 716 O O . ASN A 1 89 ? -15.307 0.841 -5.154 1.00 96.00 89 ASN A O 1
ATOM 720 N N . ARG A 1 90 ? -15.339 -0.619 -6.852 1.00 95.25 90 ARG A N 1
ATOM 721 C CA . ARG A 1 90 ? -16.045 0.278 -7.782 1.00 95.25 90 ARG A CA 1
ATOM 722 C C . ARG A 1 90 ? -17.475 0.614 -7.358 1.00 95.25 90 ARG A C 1
ATOM 724 O O . ARG A 1 90 ? -18.003 1.620 -7.822 1.00 95.25 90 ARG A O 1
ATOM 731 N N . HIS A 1 91 ? -18.106 -0.210 -6.524 1.00 94.31 91 HIS A N 1
ATOM 732 C CA . HIS A 1 91 ? -19.471 0.022 -6.050 1.00 94.31 91 HIS A CA 1
ATOM 733 C C . HIS A 1 91 ? -19.521 0.930 -4.824 1.00 94.31 91 HIS A C 1
ATOM 735 O O . HIS A 1 91 ? -20.436 1.739 -4.704 1.00 94.31 91 HIS A O 1
ATOM 741 N N . THR A 1 92 ? -18.552 0.803 -3.918 1.00 92.94 92 THR A N 1
ATOM 742 C CA . THR A 1 92 ? -18.518 1.570 -2.664 1.00 92.94 92 THR A CA 1
ATOM 743 C C . THR A 1 92 ? -17.627 2.806 -2.753 1.00 92.94 92 THR A C 1
ATOM 745 O O . THR A 1 92 ? -17.772 3.715 -1.938 1.00 92.94 92 THR A O 1
ATOM 748 N N . GLY A 1 93 ? -16.697 2.842 -3.714 1.00 90.00 93 GLY A N 1
ATOM 749 C CA . GLY A 1 93 ? -15.654 3.864 -3.799 1.00 90.00 93 GLY A CA 1
ATOM 750 C C . GLY A 1 93 ? -14.634 3.790 -2.659 1.00 90.00 93 GLY A C 1
ATOM 751 O O . GLY A 1 93 ? -13.919 4.767 -2.435 1.00 90.00 93 GLY A O 1
ATOM 752 N N . LYS A 1 94 ? -14.594 2.663 -1.937 1.00 83.56 94 LYS A N 1
ATOM 753 C CA . LYS A 1 94 ? -13.701 2.391 -0.807 1.00 83.56 94 LYS A CA 1
ATOM 754 C C . LYS A 1 94 ? -12.861 1.153 -1.060 1.00 83.56 94 LYS A C 1
ATOM 756 O O . LYS A 1 94 ? -13.402 0.199 -1.663 1.00 83.56 94 LYS A O 1
#